Protein AF-A0A8W8JLA6-F1 (afdb_monomer_lite)

Structure (mmCIF, N/CA/C/O backbone):
data_AF-A0A8W8JLA6-F1
#
_entry.id   AF-A0A8W8JLA6-F1
#
loop_
_atom_site.group_PDB
_atom_site.id
_atom_site.type_symbol
_atom_site.label_atom_id
_atom_site.label_alt_id
_atom_site.label_comp_id
_atom_site.label_asym_id
_atom_site.label_entity_id
_atom_site.label_seq_id
_atom_site.pdbx_PDB_ins_code
_atom_site.Cartn_x
_atom_site.Cartn_y
_atom_site.Cartn_z
_atom_site.occupancy
_atom_site.B_iso_or_equiv
_atom_site.auth_seq_id
_atom_site.auth_comp_id
_atom_site.auth_asym_id
_atom_site.auth_atom_id
_atom_site.pdbx_PDB_model_num
ATOM 1 N N . MET A 1 1 ? 11.588 -23.026 44.596 1.00 45.06 1 MET A N 1
ATOM 2 C CA . MET A 1 1 ? 10.559 -22.866 43.550 1.00 45.06 1 MET A CA 1
ATOM 3 C C . MET A 1 1 ? 11.078 -21.813 42.598 1.00 45.06 1 MET A C 1
ATOM 5 O O . MET A 1 1 ? 11.294 -20.683 43.010 1.00 45.06 1 MET A O 1
ATOM 9 N N . VAL A 1 2 ? 11.442 -22.240 41.398 1.00 43.84 2 VAL A N 1
ATOM 10 C CA . VAL A 1 2 ? 12.087 -21.406 40.386 1.00 43.84 2 VAL A CA 1
ATOM 11 C C . VAL A 1 2 ? 10.979 -20.806 39.528 1.00 43.84 2 VAL A C 1
ATOM 13 O O . VAL A 1 2 ? 10.277 -21.545 38.848 1.00 43.84 2 VAL A O 1
ATOM 16 N N . ALA A 1 3 ? 10.813 -19.487 39.568 1.00 51.84 3 ALA A N 1
ATOM 17 C CA . ALA A 1 3 ? 10.041 -18.754 38.574 1.00 51.84 3 ALA A CA 1
ATOM 18 C C . ALA A 1 3 ? 11.045 -18.061 37.649 1.00 51.84 3 ALA A C 1
ATOM 20 O O . ALA A 1 3 ? 11.482 -16.945 37.917 1.00 51.84 3 ALA A O 1
ATOM 21 N N . ILE A 1 4 ? 11.463 -18.752 36.584 1.00 61.50 4 ILE A N 1
ATOM 22 C CA . ILE A 1 4 ? 12.147 -18.091 35.470 1.00 61.50 4 ILE A CA 1
ATOM 23 C C . ILE A 1 4 ? 11.050 -17.391 34.677 1.00 61.50 4 ILE A C 1
ATOM 25 O O . ILE A 1 4 ? 10.466 -17.960 33.759 1.00 61.50 4 ILE A O 1
ATOM 29 N N . LEU A 1 5 ? 10.731 -16.161 35.067 1.00 56.25 5 LEU A N 1
ATOM 30 C CA . LEU A 1 5 ? 10.064 -15.244 34.158 1.00 56.25 5 LEU A CA 1
ATOM 31 C C . LEU A 1 5 ? 11.150 -14.751 33.204 1.00 56.25 5 LEU A C 1
ATOM 33 O O . LEU A 1 5 ? 11.929 -13.859 33.529 1.00 56.25 5 LEU A O 1
ATOM 37 N N . GLY A 1 6 ? 11.265 -15.446 32.071 1.00 51.81 6 GLY A N 1
ATOM 38 C CA . GLY A 1 6 ? 12.169 -15.098 30.987 1.00 51.81 6 GLY A CA 1
ATOM 39 C C . GLY A 1 6 ? 11.933 -13.655 30.558 1.00 51.81 6 GLY A C 1
ATOM 40 O O . GLY A 1 6 ? 10.905 -13.327 29.974 1.00 51.81 6 GLY A O 1
ATOM 41 N N . TYR A 1 7 ? 12.896 -12.797 30.870 1.00 56.31 7 TYR A N 1
ATOM 42 C CA . TYR A 1 7 ? 12.936 -11.422 30.409 1.00 56.31 7 TYR A CA 1
ATOM 43 C C . TYR A 1 7 ? 13.539 -11.432 29.001 1.00 56.31 7 TYR A C 1
ATOM 45 O O . TYR A 1 7 ? 14.751 -11.332 28.829 1.00 56.31 7 TYR A O 1
ATOM 53 N N . PHE A 1 8 ? 12.698 -11.637 27.988 1.00 59.81 8 PHE A N 1
ATOM 54 C CA . PHE A 1 8 ? 13.065 -11.349 26.603 1.00 59.81 8 PHE A CA 1
ATOM 55 C C . PHE A 1 8 ? 12.917 -9.834 26.387 1.00 59.81 8 PHE A C 1
ATOM 57 O O . PHE A 1 8 ? 11.799 -9.326 26.479 1.00 59.81 8 PHE A O 1
ATOM 64 N N . PRO A 1 9 ? 13.998 -9.080 26.111 1.00 52.59 9 PRO A N 1
ATOM 65 C CA . PRO A 1 9 ? 13.898 -7.671 25.762 1.00 52.59 9 PRO A CA 1
ATOM 66 C C . PRO A 1 9 ? 13.500 -7.594 24.285 1.00 52.59 9 PRO A C 1
ATOM 68 O O . PRO A 1 9 ? 14.345 -7.537 23.398 1.00 52.59 9 PRO A O 1
ATOM 71 N N . GLY A 1 10 ? 12.204 -7.689 24.000 1.00 53.44 10 GLY A N 1
ATOM 72 C CA . GLY A 1 10 ? 11.709 -7.723 22.628 1.00 53.44 10 GLY A CA 1
ATOM 73 C C . GLY A 1 10 ? 10.223 -7.416 22.566 1.00 53.44 10 GLY A C 1
ATOM 74 O O . GLY A 1 10 ? 9.414 -8.219 23.010 1.00 53.44 10 GLY A O 1
ATOM 75 N N . ALA A 1 11 ? 9.910 -6.262 21.974 1.00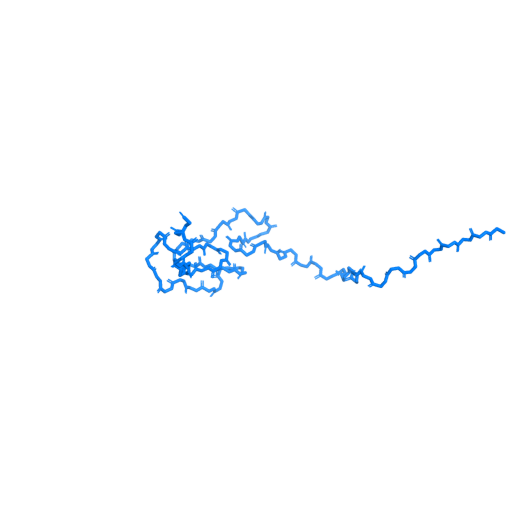 58.22 11 ALA A N 1
ATOM 76 C CA . ALA A 1 11 ? 8.588 -5.676 21.756 1.00 58.22 11 ALA A CA 1
ATOM 77 C C . ALA A 1 11 ? 7.947 -5.002 22.982 1.00 58.22 11 ALA A C 1
ATOM 79 O O . ALA A 1 11 ? 7.056 -5.525 23.646 1.00 58.22 11 ALA A O 1
ATOM 80 N N . SER A 1 12 ? 8.334 -3.745 23.204 1.00 52.50 12 SER A N 1
ATOM 81 C CA . SER A 1 12 ? 7.433 -2.741 23.764 1.00 52.50 12 SER A CA 1
ATOM 82 C C . SER A 1 12 ? 6.205 -2.617 22.852 1.00 52.50 12 SER A C 1
ATOM 84 O O . SER A 1 12 ? 6.240 -1.885 21.862 1.00 52.50 12 SER A O 1
ATOM 86 N N . VAL A 1 13 ? 5.124 -3.339 23.150 1.00 57.84 13 VAL A N 1
ATOM 87 C CA . VAL A 1 13 ? 3.812 -3.021 22.577 1.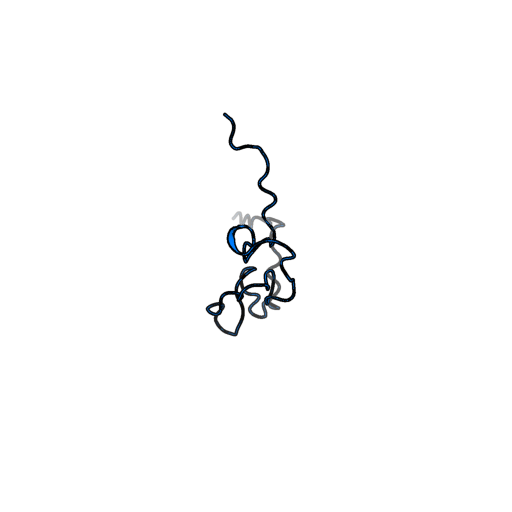00 57.84 13 VAL A CA 1
ATOM 88 C C . VAL A 1 13 ? 3.357 -1.735 23.254 1.00 57.84 13 VAL A C 1
ATOM 90 O O . VAL A 1 13 ? 2.821 -1.742 24.359 1.00 57.84 13 VAL A O 1
ATOM 93 N N . ASN A 1 14 ? 3.654 -0.612 22.608 1.00 64.12 14 ASN A N 1
ATOM 94 C CA . ASN A 1 14 ? 3.054 0.661 22.958 1.00 64.12 14 ASN A CA 1
ATOM 95 C C . ASN A 1 14 ? 1.551 0.547 22.673 1.00 64.12 14 ASN A C 1
ATOM 97 O O . ASN A 1 14 ? 1.153 0.275 21.540 1.00 64.12 14 ASN A O 1
ATOM 101 N N . PHE A 1 15 ? 0.715 0.752 23.690 1.00 60.97 15 PHE A N 1
ATOM 102 C CA . PHE A 1 15 ? -0.731 0.933 23.536 1.00 60.97 15 PHE A CA 1
ATOM 103 C C . PHE A 1 15 ? -1.019 2.347 22.993 1.00 60.97 15 PHE A C 1
ATOM 105 O O . PHE A 1 15 ? -1.758 3.127 23.571 1.00 60.97 15 PHE A O 1
ATOM 112 N N . GLU A 1 16 ? -0.380 2.667 21.874 1.00 59.03 16 GLU A N 1
ATOM 113 C CA . GLU A 1 16 ? -0.576 3.848 21.028 1.00 59.03 16 GLU A CA 1
ATOM 114 C C . GLU A 1 16 ? -0.782 3.328 19.589 1.00 59.03 16 GLU A C 1
ATOM 116 O O . GLU A 1 16 ? -0.256 3.854 18.613 1.00 59.03 16 GLU A O 1
ATOM 121 N N . ASN A 1 17 ? -1.484 2.197 19.442 1.00 60.94 17 ASN A N 1
ATOM 122 C CA . ASN A 1 17 ? -1.771 1.592 18.146 1.00 60.94 17 ASN A CA 1
ATOM 123 C C . ASN A 1 17 ? -3.028 2.236 17.557 1.00 60.94 17 ASN A C 1
ATOM 125 O O . ASN A 1 17 ? -4.108 1.639 17.543 1.00 60.94 17 ASN A O 1
ATOM 129 N N . PHE A 1 18 ? -2.880 3.469 17.080 1.00 58.97 18 PHE A N 1
ATOM 130 C CA . PHE A 1 18 ? -3.844 4.064 16.165 1.00 58.97 18 PHE A CA 1
ATOM 131 C C . PHE A 1 18 ? -3.702 3.354 14.820 1.00 58.97 18 PHE A C 1
ATOM 133 O O . PHE A 1 18 ? -2.867 3.743 14.021 1.00 58.97 18 PHE A O 1
ATOM 140 N N . GLU A 1 19 ? -4.420 2.240 14.659 1.00 61.25 19 GLU A N 1
ATOM 141 C CA . GLU A 1 19 ? -4.876 1.619 13.402 1.00 61.25 19 GLU A CA 1
ATOM 142 C C . GLU A 1 19 ? -4.053 1.907 12.126 1.00 61.25 19 GLU A C 1
ATOM 144 O O . GLU A 1 19 ? -4.623 2.185 11.073 1.00 61.25 19 GLU A O 1
ATOM 149 N N . LYS A 1 20 ? -2.716 1.832 12.174 1.00 67.19 20 LYS A N 1
ATOM 150 C CA . LYS A 1 20 ? -1.895 2.051 10.982 1.00 67.19 20 LYS A CA 1
ATOM 151 C C . LYS A 1 20 ? -2.079 0.854 10.068 1.00 67.19 20 LYS A C 1
ATOM 153 O O . LYS A 1 20 ? -1.645 -0.262 10.362 1.00 67.19 20 LYS A O 1
ATOM 158 N N . CYS A 1 21 ? -2.797 1.085 8.980 1.00 72.88 21 CYS A N 1
ATOM 159 C CA . CYS A 1 21 ? -3.021 0.085 7.961 1.00 72.88 21 CYS A CA 1
ATOM 160 C C . CYS A 1 21 ? -1.707 -0.345 7.321 1.00 72.88 21 CYS A C 1
ATOM 162 O O . CYS A 1 21 ? -0.743 0.415 7.268 1.00 72.88 21 CYS A O 1
ATOM 164 N N . HIS A 1 22 ? -1.677 -1.582 6.813 1.00 78.81 22 HIS A N 1
ATOM 165 C CA . HIS A 1 22 ? -0.548 -2.011 5.997 1.00 78.81 22 HIS A CA 1
ATOM 166 C C . HIS A 1 22 ? -0.343 -1.004 4.856 1.00 78.81 22 HIS A C 1
ATOM 168 O O . HIS A 1 22 ? -1.337 -0.550 4.278 1.00 78.81 22 HIS A O 1
ATOM 174 N N . PRO A 1 23 ? 0.913 -0.671 4.513 1.00 78.12 23 PRO A N 1
ATOM 175 C CA . PRO A 1 23 ? 1.198 0.255 3.425 1.00 78.12 23 PRO A CA 1
ATOM 176 C C . PRO A 1 23 ? 0.478 -0.207 2.154 1.00 78.12 23 PRO A C 1
ATOM 178 O O . PRO A 1 23 ? 0.454 -1.399 1.844 1.00 78.12 23 PRO A O 1
ATOM 181 N N . GLY A 1 24 ? -0.165 0.723 1.452 1.00 85.31 24 GLY A N 1
ATOM 182 C CA . GLY A 1 24 ? -1.053 0.449 0.321 1.00 85.31 24 GLY A CA 1
ATOM 183 C C . GLY A 1 24 ? -2.535 0.297 0.672 1.00 85.31 24 GLY A C 1
ATOM 184 O O . GLY A 1 24 ? -3.352 0.138 -0.243 1.00 85.31 24 GLY A O 1
ATOM 185 N N . TYR A 1 25 ? -2.890 0.366 1.958 1.00 84.56 25 TYR A N 1
ATOM 186 C CA . TYR A 1 25 ? -4.264 0.362 2.450 1.00 84.56 25 TYR A CA 1
ATOM 187 C C . TYR A 1 25 ? -4.520 1.540 3.396 1.00 84.56 25 TYR A C 1
ATOM 189 O O . TYR A 1 25 ? -3.638 1.965 4.133 1.00 84.56 25 TYR A O 1
ATOM 197 N N . ALA A 1 26 ? -5.753 2.037 3.390 1.00 82.69 26 ALA A N 1
ATOM 198 C CA . ALA A 1 26 ? -6.197 3.191 4.157 1.00 82.69 26 ALA A CA 1
ATOM 199 C C . ALA A 1 26 ? -7.612 2.993 4.736 1.00 82.69 26 ALA A C 1
ATOM 201 O O . ALA A 1 26 ? -8.361 2.069 4.373 1.00 82.69 26 ALA A O 1
ATOM 202 N N . GLY A 1 27 ? -7.980 3.908 5.634 1.00 78.69 27 GLY A N 1
ATOM 203 C CA . GLY A 1 27 ? -9.290 3.997 6.273 1.00 78.69 27 GLY A CA 1
ATOM 204 C C . GLY A 1 27 ? -9.436 3.132 7.525 1.00 78.69 27 GLY A C 1
ATOM 205 O O . GLY A 1 27 ? -8.650 2.227 7.775 1.00 78.69 27 GLY A O 1
ATOM 206 N N . LYS A 1 28 ? -10.525 3.361 8.268 1.00 76.19 28 LYS A N 1
ATOM 207 C CA . LYS A 1 28 ? -10.823 2.767 9.591 1.00 76.19 28 LYS A CA 1
ATOM 208 C C . LYS A 1 28 ? -10.735 1.231 9.680 1.00 76.19 28 LYS A C 1
ATOM 210 O O . LYS A 1 28 ? -10.662 0.669 10.759 1.00 76.19 28 LYS A O 1
ATOM 215 N N . TYR A 1 29 ? -10.793 0.532 8.547 1.00 79.56 29 TYR A N 1
ATOM 216 C CA . TYR A 1 29 ? -10.735 -0.933 8.496 1.00 79.56 29 TYR A CA 1
ATOM 217 C C . TYR A 1 29 ? -9.643 -1.472 7.570 1.00 79.56 29 TYR A C 1
ATOM 219 O O . TYR A 1 29 ? -9.660 -2.663 7.264 1.00 79.56 29 TYR A O 1
ATOM 227 N N . CYS A 1 30 ? -8.754 -0.620 7.049 1.00 80.31 30 CYS A N 1
ATOM 228 C CA . CYS A 1 30 ? -7.709 -1.023 6.100 1.00 80.31 30 CYS A CA 1
ATOM 229 C C . CYS A 1 30 ? -8.241 -1.775 4.869 1.00 80.31 30 CYS A C 1
ATOM 231 O O . CYS A 1 30 ? -7.572 -2.633 4.299 1.00 80.31 30 CYS A O 1
ATOM 233 N N . ARG A 1 31 ? -9.483 -1.474 4.469 1.00 83.25 31 ARG A N 1
ATOM 234 C CA . ARG A 1 31 ? -10.150 -2.075 3.303 1.00 83.25 31 ARG A CA 1
ATOM 235 C C . ARG A 1 31 ? -10.035 -1.214 2.054 1.00 83.25 31 ARG A C 1
ATOM 237 O O . ARG A 1 31 ? -10.257 -1.722 0.957 1.00 83.25 31 ARG A O 1
ATOM 244 N N . ALA A 1 32 ? -9.721 0.071 2.201 1.00 86.31 32 ALA A N 1
ATOM 245 C CA . ALA A 1 32 ? -9.535 0.944 1.057 1.00 86.31 32 ALA A C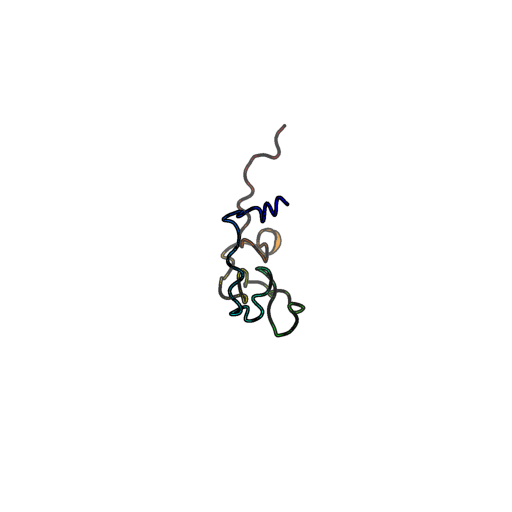A 1
ATOM 246 C C . ALA A 1 32 ? -8.112 0.754 0.537 1.00 86.31 32 ALA A C 1
ATOM 248 O O . ALA A 1 32 ? -7.157 1.132 1.200 1.00 86.31 32 ALA A O 1
ATOM 249 N N . LYS A 1 33 ? -7.960 0.135 -0.631 1.00 87.44 33 LYS A N 1
ATOM 250 C CA . LYS A 1 33 ? -6.664 0.058 -1.308 1.00 87.44 33 LYS A CA 1
ATOM 251 C C . LYS A 1 33 ? -6.333 1.418 -1.923 1.00 87.44 33 LYS A C 1
ATOM 253 O O . LYS A 1 33 ? -7.235 2.070 -2.452 1.00 87.44 33 LYS A O 1
ATOM 258 N N . CYS A 1 34 ? -5.061 1.809 -1.911 1.00 88.31 34 CYS A N 1
ATOM 259 C CA . CYS A 1 34 ? -4.631 3.028 -2.588 1.00 88.31 34 CYS A CA 1
ATOM 260 C C . CYS A 1 34 ? -4.979 2.985 -4.080 1.00 88.31 34 CYS A C 1
ATOM 262 O O . CYS A 1 34 ? -4.765 1.980 -4.770 1.00 88.31 34 CYS A O 1
ATOM 264 N N . ILE A 1 35 ? -5.551 4.086 -4.564 1.00 89.00 35 ILE A N 1
ATOM 265 C CA . ILE A 1 35 ? -5.854 4.283 -5.978 1.00 89.00 35 ILE A CA 1
ATOM 266 C C . ILE A 1 35 ? -4.616 4.834 -6.674 1.00 89.00 35 ILE A C 1
ATOM 268 O O . ILE A 1 35 ? -3.949 5.707 -6.138 1.00 89.00 35 ILE A O 1
ATOM 272 N N . TYR A 1 36 ? -4.323 4.354 -7.882 1.00 87.56 36 TYR A N 1
ATOM 273 C CA . TYR A 1 36 ? -3.261 4.942 -8.699 1.00 87.56 36 TYR A CA 1
ATOM 274 C C . TYR A 1 36 ? -3.545 6.441 -8.925 1.00 87.56 36 TYR A C 1
ATOM 276 O O . TYR A 1 36 ? -4.687 6.761 -9.278 1.00 87.56 36 TYR A O 1
ATOM 284 N N . PRO A 1 37 ? -2.552 7.339 -8.777 1.00 90.19 37 PRO A N 1
ATOM 285 C CA . PRO A 1 37 ? -1.113 7.069 -8.639 1.00 90.19 37 PRO A CA 1
ATOM 286 C C . PRO A 1 37 ? -0.583 6.908 -7.204 1.00 90.19 37 PRO A C 1
ATOM 288 O O . PRO A 1 37 ? 0.622 6.815 -7.026 1.00 90.19 37 PRO A O 1
ATOM 291 N N . TYR A 1 38 ? -1.425 6.831 -6.181 1.00 90.69 38 TYR A N 1
ATOM 292 C CA . TYR A 1 38 ? -0.985 6.843 -4.787 1.00 90.69 38 TYR A CA 1
ATOM 293 C C . TYR A 1 38 ? -0.554 5.472 -4.231 1.00 90.69 38 TYR A C 1
ATOM 295 O O . TYR A 1 38 ? -1.084 4.426 -4.622 1.00 90.69 38 TYR A O 1
ATOM 303 N N . TYR A 1 39 ? 0.386 5.483 -3.283 1.00 90.88 39 TYR A N 1
ATOM 304 C CA . TYR A 1 39 ? 0.953 4.318 -2.596 1.00 90.88 39 TYR A CA 1
ATOM 305 C C . TYR A 1 39 ? 1.486 4.683 -1.192 1.00 90.88 39 TYR A C 1
ATOM 307 O O . TYR A 1 39 ? 1.520 5.853 -0.814 1.00 90.88 39 TYR A O 1
ATOM 315 N N . GLY A 1 40 ? 1.923 3.686 -0.415 1.00 83.06 40 GLY A N 1
ATOM 316 C CA . GLY A 1 40 ? 2.565 3.891 0.894 1.00 83.06 40 GLY A CA 1
ATOM 317 C C . GLY A 1 40 ? 1.590 3.888 2.076 1.00 83.06 40 GLY A C 1
ATOM 318 O O . GLY A 1 40 ? 0.462 3.407 1.958 1.00 83.06 40 GLY A O 1
ATOM 319 N N . GLU A 1 41 ? 2.027 4.366 3.244 1.00 83.31 41 GLU A N 1
ATOM 320 C CA . GLU A 1 41 ? 1.148 4.516 4.415 1.00 83.31 41 GLU A CA 1
ATOM 321 C C . GLU A 1 41 ? 0.112 5.614 4.125 1.00 83.31 41 GLU A C 1
ATOM 323 O O . GLU A 1 41 ? 0.467 6.683 3.638 1.00 83.31 41 GLU A O 1
ATOM 328 N N . GLU A 1 42 ? -1.173 5.313 4.327 1.00 79.31 42 GLU A N 1
ATOM 329 C CA . GLU A 1 42 ? -2.297 6.227 4.050 1.00 79.31 42 GLU A CA 1
ATOM 330 C C . GLU A 1 42 ? -2.365 6.809 2.622 1.00 79.31 42 GLU A C 1
ATOM 332 O O . GLU A 1 42 ? -3.121 7.742 2.366 1.00 79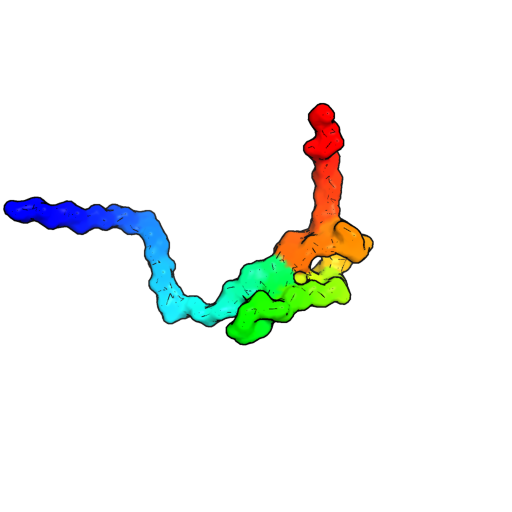.31 42 GLU A O 1
ATOM 337 N N . CYS A 1 43 ? -1.646 6.217 1.662 1.00 87.12 43 CYS A N 1
ATOM 338 C CA . CYS A 1 43 ? -1.591 6.684 0.276 1.00 87.12 43 CYS A CA 1
ATOM 339 C C . CYS A 1 43 ? -1.011 8.107 0.116 1.00 87.12 43 CYS A C 1
ATOM 341 O O . CYS A 1 43 ? -1.402 8.826 -0.803 1.00 87.12 43 CYS A O 1
ATOM 343 N N . GLU A 1 44 ? -0.094 8.527 0.993 1.00 86.81 44 GLU A N 1
ATOM 344 C CA . GLU A 1 44 ? 0.518 9.867 0.934 1.00 86.81 44 GLU A CA 1
ATOM 345 C C . GLU A 1 44 ? 1.562 10.007 -0.194 1.00 86.81 44 GLU A C 1
ATOM 347 O O . GLU A 1 44 ? 1.838 11.109 -0.666 1.00 86.81 44 GLU A O 1
ATOM 352 N N . ALA A 1 45 ? 2.136 8.894 -0.664 1.00 89.38 45 ALA A N 1
ATOM 353 C CA . ALA A 1 45 ? 3.159 8.902 -1.705 1.00 89.38 45 ALA A CA 1
ATOM 354 C C . ALA A 1 45 ? 2.558 8.695 -3.103 1.00 89.38 45 ALA A C 1
ATOM 356 O O . ALA A 1 45 ? 1.569 7.986 -3.261 1.00 89.38 45 ALA A O 1
ATOM 357 N N . GLU A 1 46 ? 3.182 9.268 -4.136 1.00 91.50 46 GLU A N 1
ATOM 358 C CA . GLU A 1 46 ? 2.723 9.174 -5.528 1.00 91.50 46 GLU A CA 1
ATOM 359 C C . GLU A 1 46 ? 3.736 8.449 -6.429 1.00 91.50 46 GLU A C 1
ATOM 361 O O . GLU A 1 46 ? 4.919 8.787 -6.491 1.00 91.50 46 GLU A O 1
ATOM 366 N N . CYS A 1 47 ? 3.272 7.430 -7.147 1.00 91.06 47 CYS A N 1
ATOM 367 C CA . CYS A 1 47 ? 4.042 6.664 -8.112 1.00 91.06 47 CYS A CA 1
ATOM 368 C C . CYS A 1 47 ? 4.348 7.498 -9.354 1.00 91.06 47 CYS A C 1
ATOM 370 O O . CYS A 1 47 ? 3.489 7.688 -10.215 1.00 91.06 47 CYS A O 1
ATOM 372 N N . A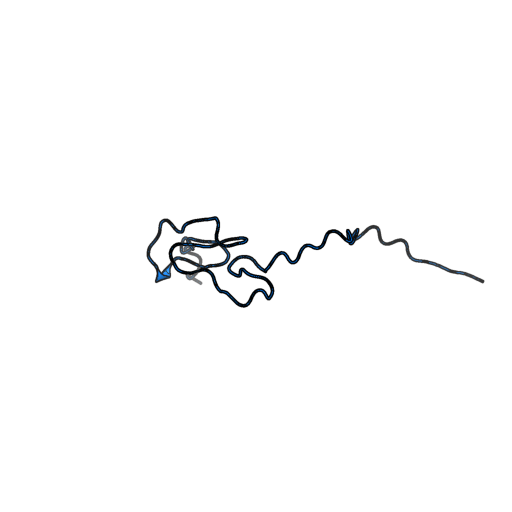SN A 1 48 ? 5.616 7.854 -9.534 1.00 90.06 48 ASN A N 1
ATOM 373 C CA . ASN A 1 48 ? 6.104 8.507 -10.748 1.00 90.06 48 ASN A CA 1
ATOM 374 C C . ASN A 1 48 ? 6.532 7.496 -11.837 1.00 90.06 48 ASN A C 1
ATOM 376 O O . ASN A 1 48 ? 7.627 7.558 -12.396 1.00 90.06 48 ASN A O 1
ATOM 380 N N . CYS A 1 49 ? 5.692 6.492 -12.092 1.00 88.06 49 CYS A N 1
ATOM 381 C CA . CYS A 1 49 ? 5.930 5.433 -13.074 1.00 88.06 49 CYS A CA 1
ATOM 382 C C . CYS A 1 49 ? 4.620 4.968 -13.720 1.00 88.06 49 CYS A C 1
ATOM 384 O O . CYS A 1 49 ? 3.514 5.328 -13.307 1.00 88.06 49 CYS A O 1
ATOM 386 N N . SER A 1 50 ? 4.742 4.129 -14.751 1.00 88.06 50 SER A N 1
ATOM 387 C CA . SER A 1 50 ? 3.586 3.535 -15.424 1.00 88.06 50 SER A CA 1
ATOM 388 C C . SER A 1 50 ? 2.756 2.693 -14.449 1.00 88.06 50 SER A C 1
ATOM 390 O O . SER A 1 50 ? 3.310 1.922 -13.669 1.00 88.06 50 SER A O 1
ATOM 392 N N . LYS A 1 51 ? 1.423 2.771 -14.548 1.00 86.12 51 LYS A N 1
ATOM 393 C CA . LYS A 1 51 ? 0.459 1.991 -13.746 1.00 86.12 51 LYS A CA 1
ATOM 394 C C . LYS A 1 51 ? 0.834 0.516 -13.483 1.00 86.12 51 LYS A C 1
ATOM 396 O O . LYS A 1 51 ? 0.704 0.107 -12.335 1.00 86.12 51 LYS A O 1
ATOM 401 N N . PRO A 1 52 ? 1.309 -0.292 -14.456 1.00 87.19 52 PRO A N 1
ATOM 402 C CA . PRO A 1 52 ? 1.707 -1.684 -14.197 1.00 87.19 52 PRO A CA 1
ATOM 403 C C . PRO A 1 52 ? 2.941 -1.847 -13.294 1.00 87.19 52 PRO A C 1
ATOM 405 O O . PRO A 1 52 ? 3.156 -2.929 -12.758 1.00 87.19 52 PRO A O 1
ATOM 408 N N . MET A 1 53 ? 3.753 -0.803 -13.134 1.00 86.19 53 MET A N 1
ATOM 409 C CA . MET A 1 53 ? 4.972 -0.804 -12.317 1.00 86.19 53 MET A CA 1
ATOM 410 C C . MET A 1 53 ? 4.750 -0.176 -10.938 1.00 86.19 53 MET A C 1
ATOM 412 O O . MET A 1 53 ? 5.625 -0.258 -10.082 1.00 86.19 53 MET A O 1
ATOM 416 N N . CYS A 1 54 ? 3.594 0.456 -10.728 1.00 88.88 54 CYS A N 1
ATOM 417 C CA . CYS A 1 54 ? 3.213 1.044 -9.456 1.00 88.88 54 CYS A CA 1
ATOM 418 C C . CYS A 1 54 ? 2.602 -0.028 -8.549 1.00 88.88 54 CYS A C 1
ATOM 420 O O . CYS A 1 54 ? 1.480 -0.497 -8.754 1.00 88.88 54 CYS A O 1
ATOM 422 N N . ASP A 1 55 ? 3.361 -0.415 -7.540 1.00 89.69 55 ASP A N 1
ATOM 423 C CA . ASP A 1 55 ? 2.909 -1.223 -6.428 1.00 89.69 55 ASP A CA 1
ATOM 424 C C . ASP A 1 55 ? 2.368 -0.319 -5.317 1.00 89.69 55 ASP A C 1
ATOM 426 O O . ASP A 1 55 ? 3.003 0.654 -4.927 1.00 89.69 55 ASP A O 1
ATOM 430 N N . VAL A 1 56 ? 1.201 -0.649 -4.765 1.00 88.06 56 VAL A N 1
ATOM 431 C CA . VAL A 1 56 ? 0.573 0.178 -3.721 1.00 88.06 56 VAL A CA 1
ATOM 432 C C . VAL A 1 56 ? 1.362 0.201 -2.409 1.00 88.06 56 VAL A C 1
ATOM 434 O O . VAL A 1 56 ? 1.155 1.098 -1.598 1.00 88.06 56 VAL A O 1
ATOM 437 N N . THR A 1 57 ? 2.256 -0.765 -2.182 1.00 86.38 57 THR A N 1
ATOM 438 C CA . THR A 1 57 ? 3.017 -0.878 -0.929 1.00 86.38 57 THR A CA 1
ATOM 439 C C . THR A 1 57 ? 4.355 -0.147 -0.998 1.00 86.38 57 THR A C 1
ATOM 441 O O . THR A 1 57 ? 4.687 0.612 -0.092 1.00 86.38 57 THR A O 1
ATOM 444 N N . ILE A 1 58 ? 5.101 -0.343 -2.086 1.00 86.75 58 ILE A N 1
ATOM 445 C CA . ILE A 1 58 ? 6.470 0.173 -2.256 1.00 86.75 58 ILE A CA 1
ATOM 446 C C . ILE A 1 58 ? 6.587 1.283 -3.305 1.00 86.75 58 ILE A C 1
ATOM 448 O O . ILE A 1 58 ? 7.628 1.927 -3.399 1.00 86.75 58 ILE A O 1
ATOM 452 N N . GLY A 1 59 ? 5.541 1.519 -4.093 1.00 89.62 59 GLY A N 1
ATOM 453 C CA . GLY A 1 59 ? 5.547 2.485 -5.181 1.00 89.62 59 GLY A CA 1
ATOM 454 C C . GLY A 1 59 ? 6.103 1.888 -6.461 1.00 89.62 59 GLY A C 1
ATOM 455 O O . GLY A 1 59 ? 5.727 0.796 -6.879 1.00 89.62 59 GLY A O 1
ATOM 456 N N . CYS A 1 60 ? 7.004 2.602 -7.120 1.00 89.31 60 CYS A N 1
ATOM 457 C CA . CYS A 1 60 ? 7.545 2.157 -8.395 1.00 89.31 60 CYS A CA 1
ATOM 458 C C . CYS A 1 60 ? 8.504 0.979 -8.219 1.00 89.31 60 CYS A C 1
ATOM 460 O O . CYS A 1 60 ? 9.649 1.152 -7.802 1.00 89.31 60 CYS A O 1
ATOM 462 N N . LYS A 1 61 ? 8.051 -0.218 -8.603 1.00 85.94 61 LYS A N 1
ATOM 463 C CA . LYS A 1 61 ? 8.915 -1.379 -8.811 1.00 85.94 61 LYS A CA 1
ATOM 464 C C . LYS A 1 61 ? 9.836 -1.065 -9.983 1.00 85.94 61 LYS A C 1
ATOM 466 O O . LYS A 1 61 ? 9.475 -1.267 -11.143 1.00 85.94 61 LYS A O 1
ATOM 471 N N . ALA A 1 62 ? 11.029 -0.554 -9.681 1.00 71.56 62 ALA A N 1
ATOM 472 C CA . ALA A 1 62 ? 12.156 -0.720 -10.579 1.00 71.56 62 ALA A CA 1
ATOM 473 C C . ALA A 1 62 ? 12.255 -2.229 -10.796 1.00 71.56 62 ALA A C 1
ATOM 475 O O . ALA A 1 62 ? 12.372 -2.978 -9.828 1.00 71.56 62 ALA A O 1
ATOM 476 N N . VAL A 1 63 ? 12.043 -2.690 -12.028 1.00 65.56 63 VAL A N 1
ATOM 477 C CA . VAL A 1 63 ? 12.195 -4.106 -12.367 1.00 65.56 63 VAL A CA 1
ATOM 478 C C . VAL A 1 63 ? 13.670 -4.385 -12.171 1.00 65.56 63 VAL A C 1
ATOM 480 O O . VAL A 1 63 ? 14.478 -4.137 -13.067 1.00 65.56 63 VAL A O 1
ATOM 483 N N .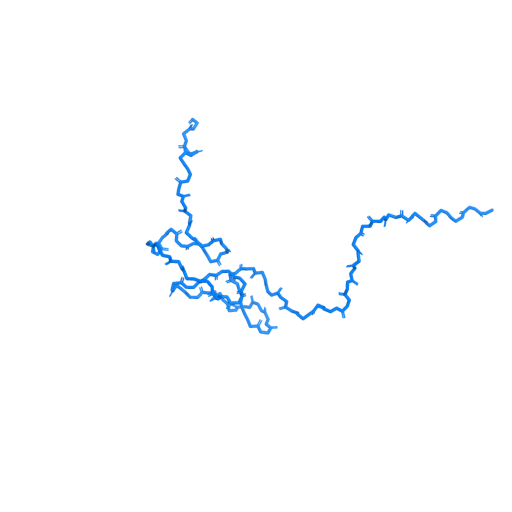 ASP A 1 64 ? 14.030 -4.771 -10.952 1.00 60.50 64 ASP A N 1
ATOM 484 C CA . ASP A 1 64 ? 15.365 -5.225 -10.652 1.00 60.50 64 ASP A CA 1
ATOM 485 C C . ASP A 1 64 ? 15.605 -6.380 -11.610 1.00 60.50 64 ASP A C 1
ATOM 487 O O . ASP A 1 64 ? 14.780 -7.291 -11.750 1.00 60.50 64 ASP A O 1
ATOM 491 N N . LYS A 1 65 ? 16.676 -6.251 -12.384 1.00 59.44 65 LYS A N 1
ATOM 492 C CA . LYS A 1 65 ? 17.063 -7.157 -13.460 1.00 59.44 65 LYS A CA 1
ATOM 493 C C . LYS A 1 65 ? 17.560 -8.498 -12.898 1.00 59.44 65 LYS A C 1
ATOM 495 O O . LYS A 1 65 ? 18.582 -8.999 -13.344 1.00 59.44 65 LYS A O 1
ATOM 500 N N . ASP A 1 66 ? 16.838 -9.072 -11.942 1.00 61.62 66 ASP A N 1
ATOM 501 C CA . ASP A 1 66 ? 17.167 -10.317 -11.245 1.00 61.62 66 ASP A CA 1
ATOM 502 C C . ASP A 1 66 ? 16.184 -11.451 -11.604 1.00 61.62 66 ASP A C 1
ATOM 504 O O . ASP A 1 66 ? 16.040 -12.440 -10.899 1.00 61.62 66 ASP A O 1
ATOM 508 N N . TYR A 1 67 ? 15.487 -11.333 -12.743 1.00 59.06 67 TYR A N 1
ATOM 509 C CA . TYR A 1 67 ? 14.798 -12.456 -13.395 1.00 59.06 67 TYR A CA 1
ATOM 510 C C . TYR A 1 67 ? 15.630 -12.997 -14.563 1.00 59.06 67 TYR A C 1
ATOM 512 O O . TYR A 1 67 ? 15.153 -13.134 -15.686 1.00 59.06 67 TYR A O 1
ATOM 520 N N . ILE A 1 68 ? 16.916 -13.247 -14.334 1.00 59.38 68 ILE A N 1
ATOM 521 C CA . ILE A 1 68 ? 17.723 -14.071 -15.238 1.00 59.38 68 ILE A CA 1
ATOM 522 C C . ILE A 1 68 ? 18.539 -15.012 -14.357 1.00 59.38 68 ILE A C 1
ATOM 524 O O . ILE A 1 68 ? 19.682 -14.729 -14.006 1.00 59.38 68 ILE A O 1
ATOM 528 N N . ARG A 1 69 ? 17.906 -16.123 -13.977 1.00 54.22 69 ARG A N 1
ATOM 529 C CA . ARG A 1 69 ? 18.614 -17.363 -13.668 1.00 54.22 69 ARG A CA 1
ATOM 530 C C . ARG A 1 69 ? 18.584 -18.250 -14.903 1.00 54.22 69 ARG A C 1
ATOM 532 O O . ARG A 1 69 ? 17.502 -18.319 -15.527 1.00 54.22 69 ARG A O 1
#

Secondary structure (DSSP, 8-state):
--------------S-----PPTTEESTTS-EEPPTTEESGGG-EE--S-GGGEETTTEE----S----

Organism: Magallana gigas (NCBI:txid29159)

Radius of gyration: 19.11 Å; chains: 1; bounding box: 29×33×59 Å

pLDDT: mean 74.46, std 14.5, range [43.84, 91.5]

Foldseek 3Di:
DDDCPPPDPDDPPPPPPPPFAQWQADDPVSPRGADPQFAGTRRPDGAPDDPVQQDRRPHGPPVPPPPPD

Sequence (69 aa):
MVAILGYFPGASVNFENFEKCHPGYAGKYCRAKCIYPYYGEECEAECNCSKPMCDVTIGCKAVDKDYIR